Protein AF-A0A224XZG7-F1 (afdb_monomer)

pLDDT: mean 89.13, std 11.65, range [52.69, 98.25]

Structure (mmCIF, N/CA/C/O backbone):
data_AF-A0A224XZG7-F1
#
_entry.id   AF-A0A224XZG7-F1
#
loop_
_atom_site.group_PDB
_atom_site.id
_atom_site.type_symbol
_atom_site.label_atom_id
_atom_site.label_alt_id
_atom_site.label_comp_id
_atom_site.label_asym_id
_atom_site.label_entity_id
_atom_site.label_seq_id
_atom_site.pdbx_PDB_ins_code
_atom_site.Cartn_x
_atom_site.Cartn_y
_atom_site.Cartn_z
_atom_site.occupancy
_atom_site.B_iso_or_equiv
_atom_site.auth_seq_id
_a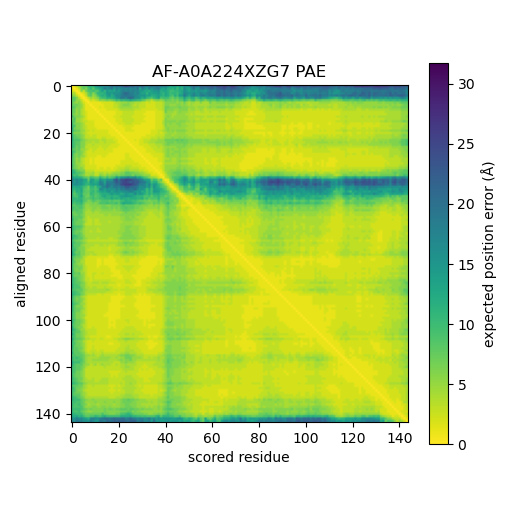tom_site.auth_comp_id
_atom_site.auth_asym_id
_atom_site.auth_atom_id
_atom_site.pdbx_PDB_model_num
ATOM 1 N N . ILE A 1 1 ? -0.631 21.792 -6.567 1.00 53.12 1 ILE A N 1
ATOM 2 C CA . ILE A 1 1 ? -1.617 20.880 -5.941 1.00 53.12 1 ILE A CA 1
ATOM 3 C C . ILE A 1 1 ? -2.667 20.613 -7.007 1.00 53.12 1 ILE A C 1
ATOM 5 O O . ILE A 1 1 ? -3.153 21.605 -7.547 1.00 53.12 1 ILE A O 1
ATOM 9 N N . PRO A 1 2 ? -2.932 19.350 -7.381 1.00 53.41 2 PRO A N 1
ATOM 10 C CA . PRO A 1 2 ? -3.980 19.041 -8.346 1.00 53.41 2 PRO A CA 1
ATOM 11 C C . PRO A 1 2 ? -5.336 19.560 -7.842 1.00 53.41 2 PRO A C 1
ATOM 13 O O . PRO A 1 2 ? -5.528 19.659 -6.623 1.00 53.41 2 PRO A O 1
ATOM 16 N N . PRO A 1 3 ? -6.276 19.884 -8.740 1.00 57.03 3 PRO A N 1
ATOM 17 C CA . PRO A 1 3 ? -7.681 20.038 -8.382 1.00 57.03 3 PRO A CA 1
ATOM 18 C C . PRO A 1 3 ? -8.168 18.843 -7.542 1.00 57.03 3 PRO A C 1
ATOM 20 O O . PRO A 1 3 ? -7.725 17.711 -7.736 1.00 57.03 3 PRO A O 1
ATOM 23 N N . ALA A 1 4 ? -9.031 19.085 -6.550 1.00 56.12 4 ALA A N 1
ATOM 24 C CA . ALA A 1 4 ? -9.437 18.050 -5.592 1.00 56.12 4 ALA A CA 1
ATOM 25 C C . ALA A 1 4 ? -10.127 16.846 -6.265 1.00 56.12 4 ALA A C 1
ATOM 27 O O . ALA A 1 4 ? -9.970 15.717 -5.803 1.00 56.12 4 ALA A O 1
ATOM 28 N N . ASP A 1 5 ? -10.834 17.092 -7.364 1.00 58.09 5 ASP A N 1
ATOM 29 C CA . ASP A 1 5 ? -11.492 16.128 -8.250 1.00 58.09 5 ASP A CA 1
ATOM 30 C C . ASP A 1 5 ? -10.523 15.285 -9.097 1.00 58.09 5 ASP A C 1
ATOM 32 O O . ASP A 1 5 ? -10.899 14.205 -9.544 1.00 58.09 5 ASP A O 1
ATOM 36 N N . GLU A 1 6 ? -9.268 15.712 -9.241 1.00 64.38 6 GLU A N 1
ATOM 37 C CA . GLU A 1 6 ? -8.201 14.975 -9.938 1.00 64.38 6 GLU A CA 1
ATOM 38 C C . GLU A 1 6 ? -7.223 14.279 -8.969 1.00 64.38 6 GLU A C 1
ATOM 40 O O . GLU A 1 6 ? -6.234 13.672 -9.382 1.00 64.38 6 GLU A O 1
ATOM 45 N N . SER A 1 7 ? -7.475 14.359 -7.658 1.00 74.75 7 SER A N 1
ATOM 46 C CA . SER A 1 7 ? -6.623 13.731 -6.642 1.00 74.75 7 SER A CA 1
ATOM 47 C C . SER A 1 7 ? -6.775 12.207 -6.607 1.00 74.75 7 SER A C 1
ATOM 49 O O . SER A 1 7 ? -7.868 11.685 -6.837 1.00 74.75 7 SER A O 1
ATOM 51 N N . LEU A 1 8 ? -5.722 11.483 -6.191 1.00 81.12 8 LEU A N 1
ATOM 52 C CA . LEU A 1 8 ? -5.827 10.044 -5.890 1.00 81.12 8 LEU A CA 1
ATOM 53 C C . LEU A 1 8 ? -7.038 9.745 -4.999 1.00 81.12 8 LEU A C 1
ATOM 55 O O . LEU A 1 8 ? -7.802 8.828 -5.272 1.00 81.12 8 LEU A O 1
ATOM 59 N N . SER A 1 9 ? -7.224 10.506 -3.919 1.00 85.06 9 SER A N 1
ATOM 60 C CA . SER A 1 9 ? -8.341 10.278 -3.000 1.00 85.06 9 SER A CA 1
ATOM 61 C C . SER A 1 9 ? -9.697 10.356 -3.702 1.00 85.06 9 SER A C 1
ATOM 63 O O . SER A 1 9 ? -10.551 9.510 -3.445 1.00 85.06 9 SER A O 1
ATOM 65 N N . ALA A 1 10 ? -9.887 11.315 -4.612 1.00 84.62 10 ALA A N 1
ATOM 66 C CA . ALA A 1 10 ? -11.129 11.441 -5.367 1.00 84.62 10 ALA A CA 1
ATOM 67 C C . ALA A 1 10 ? -11.336 10.288 -6.358 1.00 84.62 10 ALA A C 1
ATOM 69 O O . ALA A 1 10 ? -12.483 9.924 -6.609 1.00 84.62 10 ALA A O 1
ATOM 70 N N . SER A 1 11 ? -10.265 9.670 -6.870 1.00 86.00 11 SER A N 1
ATOM 71 C CA . SER A 1 11 ? -10.377 8.530 -7.785 1.00 86.00 11 SER A CA 1
ATOM 72 C C . SER A 1 11 ? -10.587 7.191 -7.073 1.00 86.00 11 SER A C 1
ATOM 74 O O . SER A 1 11 ? -11.307 6.339 -7.591 1.00 86.00 11 SER A O 1
ATOM 76 N N . VAL A 1 12 ? -9.981 6.982 -5.898 1.00 91.44 12 VAL A N 1
ATOM 77 C CA . VAL A 1 12 ? -9.966 5.665 -5.225 1.00 91.44 12 VAL A CA 1
ATOM 78 C C . VAL A 1 12 ? -11.029 5.497 -4.143 1.00 91.44 12 VAL A C 1
ATOM 80 O O . VAL A 1 12 ? -11.499 4.384 -3.913 1.00 91.44 12 VAL A O 1
ATOM 83 N N . ILE A 1 13 ? -11.460 6.578 -3.483 1.00 92.56 13 ILE A N 1
ATOM 84 C CA . ILE A 1 13 ? -12.508 6.487 -2.453 1.00 92.56 13 ILE A CA 1
ATOM 85 C C . ILE A 1 13 ? -13.842 6.001 -3.054 1.00 92.56 13 ILE A C 1
ATOM 87 O O . ILE A 1 13 ? -14.419 5.068 -2.489 1.00 92.56 13 ILE A O 1
ATOM 91 N N . PRO A 1 14 ? -14.323 6.519 -4.207 1.00 93.19 14 PRO A N 1
ATOM 92 C CA . PRO A 1 14 ? -15.577 6.056 -4.810 1.00 93.19 14 PRO A CA 1
ATOM 93 C C . PRO A 1 14 ? -15.567 4.592 -5.267 1.00 93.19 14 PRO A C 1
ATOM 95 O O . PRO A 1 14 ? -16.634 4.026 -5.486 1.00 93.19 14 PRO A O 1
ATOM 98 N N . GLN A 1 15 ? -14.390 3.966 -5.397 1.00 94.19 15 GLN A N 1
ATOM 99 C CA . GLN A 1 15 ? -14.276 2.544 -5.744 1.00 94.19 15 GLN A CA 1
ATOM 100 C C . GLN A 1 15 ? -14.760 1.626 -4.609 1.00 94.19 15 GLN A C 1
ATOM 102 O O . GLN A 1 15 ? -15.046 0.458 -4.849 1.00 94.19 15 GLN A O 1
ATOM 107 N N . GLY A 1 16 ? -14.864 2.142 -3.377 1.00 95.56 16 GLY A N 1
ATOM 108 C CA . GLY A 1 16 ? -15.452 1.421 -2.245 1.00 95.56 16 GLY A CA 1
ATOM 109 C C . GLY A 1 16 ? -14.511 0.457 -1.520 1.00 95.56 16 GLY A C 1
ATOM 110 O O . GLY A 1 16 ? -14.956 -0.242 -0.615 1.00 95.56 16 GLY A O 1
ATOM 111 N N . HIS A 1 17 ? -13.219 0.436 -1.866 1.00 96.62 17 HIS A N 1
ATOM 112 C CA . HIS A 1 17 ? -12.238 -0.480 -1.255 1.00 96.62 17 HIS A CA 1
ATOM 113 C C . HIS A 1 17 ? -11.312 0.190 -0.235 1.00 96.62 17 HIS A C 1
ATOM 115 O O . HIS A 1 17 ? -10.517 -0.492 0.409 1.00 96.62 17 HIS A O 1
ATOM 121 N N . SER A 1 18 ? -11.369 1.516 -0.096 1.00 97.19 18 SER A N 1
ATOM 122 C CA . SER A 1 18 ? -10.525 2.268 0.841 1.00 97.19 18 SER A CA 1
ATOM 123 C C . SER A 1 18 ? -11.052 2.166 2.275 1.00 97.19 18 SER A C 1
ATOM 125 O O . SER A 1 18 ? -12.256 2.239 2.5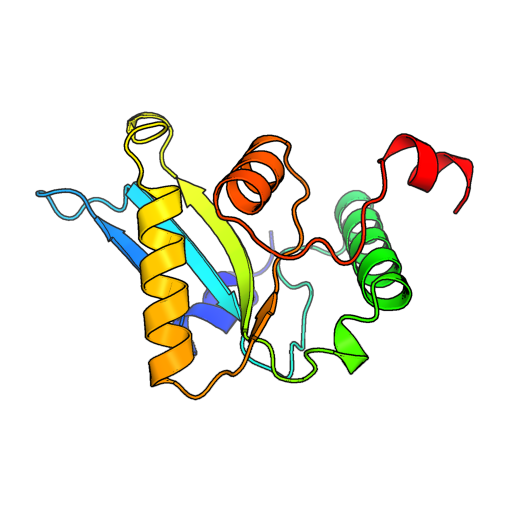08 1.00 97.19 18 SER A O 1
ATOM 127 N N . ILE A 1 19 ? -10.146 2.019 3.243 1.00 98.25 19 ILE A N 1
ATOM 128 C CA . ILE A 1 19 ? -10.475 1.806 4.659 1.00 98.25 19 ILE A CA 1
ATOM 129 C C . ILE A 1 19 ? -10.068 3.028 5.478 1.00 98.25 19 ILE A C 1
ATOM 131 O O . ILE A 1 19 ? -8.957 3.538 5.336 1.00 98.25 19 ILE A O 1
AT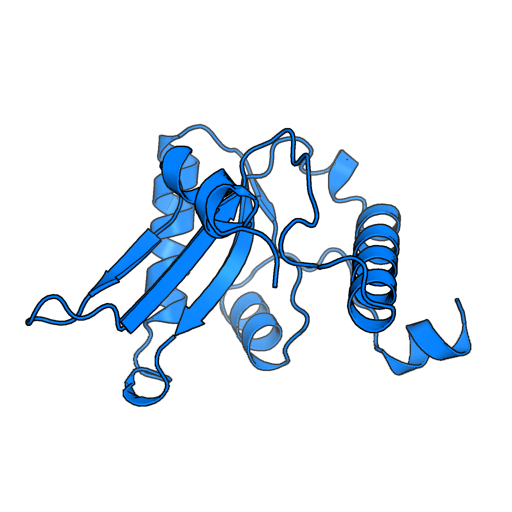OM 135 N N . LEU A 1 20 ? -10.942 3.455 6.384 1.00 97.56 20 LEU A N 1
ATOM 136 C CA . LEU A 1 20 ? -10.645 4.456 7.403 1.00 97.56 20 LEU A CA 1
ATOM 137 C C . LEU A 1 20 ? -10.696 3.820 8.795 1.00 97.56 20 LEU A C 1
ATOM 139 O O . LEU A 1 20 ? -11.425 2.856 9.028 1.00 97.56 20 LEU A O 1
ATOM 143 N N . ALA A 1 21 ? -9.902 4.356 9.713 1.00 98.19 21 ALA A N 1
ATOM 144 C CA . ALA A 1 21 ? -9.969 4.053 11.133 1.00 98.19 21 ALA A CA 1
ATOM 145 C C . ALA A 1 21 ? -10.402 5.315 11.878 1.00 98.19 21 ALA A C 1
ATOM 147 O O . ALA A 1 21 ? -9.821 6.382 11.663 1.00 98.19 21 ALA A O 1
ATOM 148 N N . GLU A 1 22 ? -11.377 5.169 12.768 1.00 98.12 22 GLU A N 1
ATOM 149 C CA . GLU A 1 22 ? -11.893 6.235 13.625 1.00 98.12 22 GLU A CA 1
ATOM 150 C C . GLU A 1 22 ? -11.621 5.930 15.100 1.00 98.12 22 GLU A C 1
ATOM 152 O O . GLU A 1 22 ? -11.521 4.765 15.499 1.00 98.12 22 GLU A O 1
ATOM 157 N N . ASP A 1 23 ? -11.475 6.982 15.904 1.00 96.44 23 ASP A N 1
ATOM 158 C CA . ASP A 1 23 ? -11.552 6.864 17.358 1.00 96.44 23 ASP A CA 1
ATOM 159 C C . ASP A 1 23 ? -13.011 6.797 17.846 1.00 96.44 23 ASP A C 1
ATOM 161 O O . ASP A 1 23 ? -13.965 6.841 17.072 1.00 96.44 23 ASP A O 1
ATOM 165 N N . GLU A 1 24 ? -13.199 6.687 19.161 1.00 96.25 24 GLU A N 1
ATOM 166 C CA . GLU A 1 24 ? -14.527 6.617 19.786 1.00 96.25 24 GLU A CA 1
ATOM 167 C C . GLU A 1 24 ? -15.384 7.884 19.602 1.00 96.25 24 GLU A C 1
ATOM 169 O O . GLU A 1 24 ? -16.591 7.849 19.840 1.00 96.25 24 GLU A O 1
ATOM 174 N N . PHE A 1 25 ? -14.777 8.989 19.166 1.00 96.88 25 PHE A N 1
ATOM 175 C CA . PHE A 1 25 ? -15.434 10.268 18.909 1.00 96.88 25 PHE A CA 1
ATOM 176 C C . PHE A 1 25 ? -15.674 10.515 17.411 1.00 96.88 25 PHE A C 1
ATOM 178 O O . PHE A 1 25 ? -16.203 11.566 17.047 1.00 96.88 25 PHE A O 1
ATOM 185 N N . GLY A 1 26 ? -15.310 9.562 16.546 1.00 96.31 26 GLY A N 1
ATOM 186 C CA . GLY A 1 26 ? -15.450 9.675 15.094 1.00 96.31 26 GLY A CA 1
ATOM 187 C C . GLY A 1 26 ? -14.342 10.488 14.420 1.00 96.31 26 GLY A C 1
ATOM 188 O O . GLY A 1 26 ? -14.497 10.899 13.271 1.00 96.31 26 GLY A O 1
ATOM 189 N N . HIS A 1 27 ? -13.219 10.757 15.095 1.00 96.88 27 HIS A N 1
ATOM 190 C CA . HIS A 1 27 ? -12.073 11.382 14.436 1.00 96.88 27 HIS A CA 1
ATOM 191 C C . HIS A 1 27 ? -11.318 10.351 13.604 1.00 96.88 27 HIS A C 1
ATOM 193 O O . HIS A 1 27 ? -10.985 9.275 14.097 1.00 96.88 27 HIS A O 1
ATOM 199 N N . VAL A 1 28 ? -10.963 10.702 12.367 1.00 97.44 28 VAL A N 1
ATOM 200 C CA . VAL A 1 28 ? -10.130 9.849 11.512 1.00 97.44 28 VAL A CA 1
ATOM 201 C C . VAL A 1 28 ? -8.702 9.801 12.059 1.00 97.44 28 VAL A C 1
ATOM 203 O O . VAL A 1 28 ? -7.994 10.806 12.081 1.00 97.44 28 VAL A O 1
ATOM 206 N N . ILE A 1 29 ? -8.260 8.609 12.458 1.00 98.19 29 ILE A N 1
ATOM 207 C CA . ILE A 1 29 ? -6.935 8.345 13.048 1.00 98.19 29 ILE A CA 1
ATOM 208 C C . ILE A 1 29 ? -6.012 7.556 12.114 1.00 98.19 29 ILE A C 1
ATOM 210 O O . ILE A 1 29 ? -4.823 7.373 12.392 1.00 98.19 29 ILE A O 1
ATOM 214 N N . GLY A 1 30 ? -6.540 7.073 10.992 1.00 97.69 30 GLY A N 1
ATOM 215 C CA . GLY A 1 30 ? -5.756 6.421 9.958 1.00 97.69 30 GLY A CA 1
ATOM 216 C C . GLY A 1 30 ? -6.572 6.114 8.712 1.00 97.69 30 GLY A C 1
ATOM 217 O O . GLY A 1 30 ? -7.792 5.995 8.768 1.00 97.69 30 GLY A O 1
ATOM 218 N N . VAL A 1 31 ? -5.877 5.980 7.588 1.00 97.56 31 VAL A N 1
ATOM 219 C CA . VAL A 1 31 ? -6.468 5.671 6.283 1.00 97.56 31 VAL A CA 1
ATOM 220 C C . VAL A 1 31 ? -5.601 4.669 5.526 1.00 97.56 31 VAL A C 1
ATOM 222 O O . VAL A 1 31 ? -4.372 4.674 5.644 1.00 97.56 31 VAL A O 1
ATOM 225 N N . CYS A 1 32 ? -6.253 3.824 4.735 1.00 97.38 32 CYS A N 1
ATOM 226 C CA . CYS A 1 32 ? -5.655 2.925 3.759 1.00 97.38 32 CYS A CA 1
ATOM 227 C C . CYS A 1 32 ? -6.393 3.120 2.433 1.00 97.38 32 CYS A C 1
ATOM 229 O O . CYS A 1 32 ? -7.530 2.673 2.287 1.00 97.38 32 CYS A O 1
ATOM 231 N N . LEU A 1 33 ? -5.778 3.851 1.506 1.00 95.38 33 LEU A N 1
ATOM 232 C CA . LEU A 1 33 ? -6.348 4.125 0.191 1.00 95.38 33 LEU A CA 1
ATOM 233 C C . LEU A 1 33 ? -5.929 3.029 -0.781 1.00 95.38 33 LEU A C 1
ATOM 235 O O . LEU A 1 33 ? -4.731 2.789 -0.961 1.00 95.38 33 LEU A O 1
ATOM 239 N N . ASN A 1 34 ? -6.924 2.392 -1.391 1.00 95.75 34 ASN A N 1
ATOM 240 C CA . ASN A 1 34 ? -6.748 1.186 -2.189 1.00 95.75 34 ASN A CA 1
ATOM 241 C C . ASN A 1 34 ? -7.287 1.399 -3.607 1.00 95.75 34 ASN A C 1
ATOM 243 O O . ASN A 1 34 ? -8.396 1.904 -3.757 1.00 95.75 34 ASN A O 1
ATOM 247 N N . ASP A 1 35 ? -6.512 1.007 -4.618 1.00 93.81 35 ASP A N 1
ATOM 248 C CA . ASP A 1 35 ? -6.788 1.264 -6.035 1.00 93.81 35 ASP A CA 1
ATOM 249 C C . ASP A 1 35 ? -6.983 -0.042 -6.813 1.00 93.81 35 ASP A C 1
ATOM 251 O O . ASP A 1 35 ? -6.101 -0.913 -6.855 1.00 93.81 35 ASP A O 1
ATOM 255 N N . GLN A 1 36 ? -8.166 -0.194 -7.401 1.00 94.31 36 GLN A N 1
ATOM 256 C CA . GLN A 1 36 ? -8.558 -1.385 -8.143 1.00 94.31 36 GLN A CA 1
ATOM 257 C C . GLN A 1 36 ? -8.000 -1.373 -9.578 1.00 94.31 36 GLN A C 1
ATOM 259 O O . GLN A 1 36 ? -7.857 -0.310 -10.182 1.00 94.31 36 GLN A O 1
ATOM 264 N N . PRO A 1 37 ? -7.715 -2.545 -10.167 1.00 91.69 37 PRO A N 1
ATOM 265 C CA . PRO A 1 37 ? -7.355 -2.649 -11.574 1.00 91.69 37 PRO A CA 1
ATOM 266 C C . PRO A 1 37 ? -8.528 -2.252 -12.506 1.00 91.69 37 PRO A C 1
ATOM 268 O O . PRO A 1 37 ? -9.688 -2.511 -12.177 1.00 91.69 37 PRO A O 1
ATOM 271 N N . PRO A 1 38 ? -8.256 -1.691 -13.702 1.00 88.69 38 PRO A N 1
ATOM 272 C CA . PRO A 1 38 ? -6.938 -1.279 -14.172 1.00 88.69 38 PRO A CA 1
ATOM 273 C C . PRO A 1 38 ? -6.458 -0.034 -13.416 1.00 88.69 38 PRO A C 1
ATOM 275 O O . PRO A 1 38 ? -7.155 0.976 -13.363 1.00 88.69 38 PRO A O 1
ATOM 278 N N . GLN A 1 39 ? -5.246 -0.098 -12.869 1.00 84.88 39 GLN A N 1
ATOM 279 C CA . GLN A 1 39 ? -4.617 1.039 -12.208 1.00 84.88 39 GLN A CA 1
ATOM 280 C C . GLN A 1 39 ? -4.195 2.047 -13.277 1.00 84.88 39 GLN A C 1
ATOM 282 O O . GLN A 1 39 ? -3.202 1.848 -13.970 1.00 84.88 39 GLN A O 1
ATOM 287 N N . GLN A 1 40 ? -4.984 3.106 -13.455 1.00 65.00 40 GLN A N 1
ATOM 288 C CA . GLN A 1 40 ? -4.765 4.050 -14.555 1.00 65.00 40 GLN A CA 1
ATOM 289 C C . GLN A 1 40 ? -3.777 5.165 -14.221 1.00 65.00 40 GLN A C 1
ATOM 291 O O . GLN A 1 40 ? -3.297 5.820 -15.143 1.00 65.00 40 GLN A O 1
ATOM 296 N N . HIS A 1 41 ? -3.441 5.391 -12.945 1.00 60.88 41 HIS A N 1
ATOM 297 C CA . HIS A 1 41 ? -2.679 6.581 -12.590 1.00 60.88 41 HIS A CA 1
ATOM 298 C C . HIS A 1 41 ? -1.705 6.422 -11.420 1.00 60.88 41 HIS A C 1
ATOM 300 O O . HIS A 1 41 ? -2.074 5.898 -10.370 1.00 60.88 41 HIS A O 1
ATOM 306 N N . PRO A 1 42 ? -0.515 7.036 -11.530 1.00 53.00 42 PRO A N 1
ATOM 307 C CA . PRO A 1 42 ? 0.279 7.468 -10.392 1.00 53.00 42 PRO A CA 1
ATOM 308 C C . PRO A 1 42 ? -0.268 8.771 -9.760 1.00 53.00 42 PRO A C 1
ATOM 310 O O . PRO A 1 42 ? 0.517 9.563 -9.258 1.00 53.00 42 PRO A O 1
ATOM 313 N N . SER A 1 43 ? -1.589 9.030 -9.766 1.00 52.69 43 SER A N 1
ATOM 314 C CA . SER A 1 43 ? -2.243 10.335 -9.465 1.00 52.69 43 SER A CA 1
ATOM 315 C C . SER A 1 43 ? -2.008 10.918 -8.060 1.00 52.69 43 SER A C 1
ATOM 317 O O . SER A 1 43 ? -2.568 11.955 -7.704 1.00 52.69 43 SER A O 1
ATOM 319 N N . ILE A 1 44 ? -1.167 10.284 -7.245 1.00 55.03 44 ILE A N 1
ATOM 320 C CA . ILE A 1 44 ? -0.566 10.912 -6.062 1.00 55.03 44 ILE A CA 1
ATOM 321 C C . ILE A 1 44 ? 0.556 11.896 -6.411 1.00 55.03 44 ILE A C 1
ATOM 323 O O . ILE A 1 44 ? 0.886 12.738 -5.580 1.00 55.03 44 ILE A O 1
ATOM 327 N N . TYR A 1 45 ? 1.122 11.797 -7.613 1.00 60.88 45 TYR A N 1
ATOM 328 C CA . TYR A 1 45 ? 2.274 12.554 -8.084 1.00 60.88 45 TYR A CA 1
ATOM 329 C C . TYR A 1 45 ? 1.811 13.649 -9.051 1.00 60.88 45 TYR A C 1
ATOM 331 O O . TYR A 1 45 ? 1.096 13.388 -10.017 1.00 60.88 45 TYR A O 1
ATOM 339 N N . THR A 1 46 ? 2.191 14.896 -8.777 1.00 62.81 46 THR A N 1
ATOM 340 C CA . THR A 1 46 ? 2.006 16.010 -9.714 1.00 62.81 46 THR A CA 1
ATOM 341 C C . THR A 1 46 ? 3.025 15.922 -10.857 1.00 62.81 46 THR A C 1
ATOM 343 O O . THR A 1 46 ? 3.868 15.036 -10.884 1.00 62.81 46 THR A O 1
ATOM 346 N N . ASN A 1 47 ? 2.995 16.857 -11.807 1.00 68.25 47 ASN A N 1
ATOM 347 C CA . ASN A 1 47 ? 4.021 16.949 -12.856 1.00 68.25 47 ASN A CA 1
ATOM 348 C C . ASN A 1 47 ? 5.218 17.812 -12.416 1.00 68.25 47 ASN A C 1
ATOM 350 O O . ASN A 1 47 ? 5.797 18.530 -13.228 1.00 68.25 47 ASN A O 1
ATOM 354 N N . THR A 1 48 ? 5.541 17.825 -11.119 1.00 76.38 48 THR A N 1
ATOM 355 C CA . THR A 1 48 ? 6.798 18.425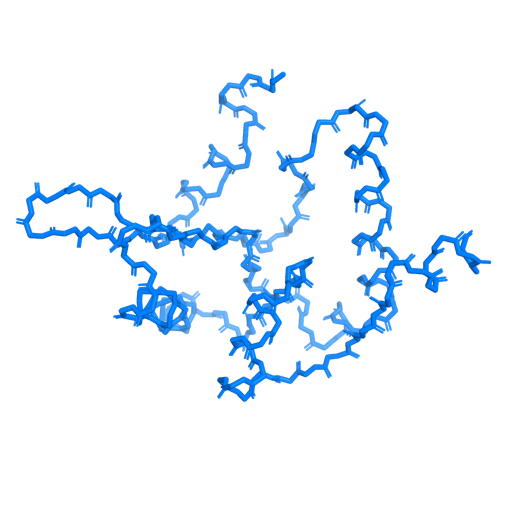 -10.656 1.00 76.38 48 THR A CA 1
ATOM 356 C C . THR A 1 48 ? 7.961 17.480 -10.945 1.00 76.38 48 THR A C 1
ATOM 358 O O . THR A 1 48 ? 7.775 16.268 -11.076 1.00 76.38 48 THR A O 1
ATOM 361 N N . ASP A 1 49 ? 9.174 18.024 -11.024 1.00 75.19 49 ASP A N 1
ATOM 362 C CA . ASP A 1 49 ? 10.373 17.223 -11.294 1.00 75.19 49 ASP A CA 1
ATOM 363 C C . ASP A 1 49 ? 10.570 16.113 -10.251 1.00 75.19 49 ASP A C 1
ATOM 365 O O . ASP A 1 49 ? 10.951 14.996 -10.593 1.00 75.19 49 ASP A O 1
ATOM 369 N N . ASP A 1 50 ? 10.291 16.392 -8.975 1.00 74.31 50 ASP A N 1
ATOM 370 C CA . ASP A 1 50 ? 10.439 15.399 -7.907 1.00 74.31 50 ASP A CA 1
ATOM 371 C C . ASP A 1 50 ? 9.396 14.286 -8.011 1.00 74.31 50 ASP A C 1
ATOM 373 O O . ASP A 1 50 ? 9.725 13.110 -7.862 1.00 74.31 50 ASP A O 1
ATOM 377 N N . ASP A 1 51 ? 8.161 14.640 -8.344 1.00 76.88 51 ASP A N 1
ATOM 378 C CA . ASP A 1 51 ? 7.092 13.674 -8.552 1.00 76.88 51 ASP A CA 1
ATOM 379 C C . ASP A 1 51 ? 7.335 12.803 -9.794 1.00 76.88 51 ASP A C 1
ATOM 381 O O . ASP A 1 51 ? 7.074 11.601 -9.759 1.00 76.88 51 ASP A O 1
ATOM 385 N N . THR A 1 52 ? 7.926 13.367 -10.851 1.00 81.12 52 THR A N 1
ATOM 386 C CA . THR A 1 52 ? 8.327 12.614 -12.053 1.00 81.12 52 THR A CA 1
ATOM 387 C C . THR A 1 52 ? 9.374 11.551 -11.713 1.00 81.12 52 THR A C 1
ATOM 389 O O . THR A 1 52 ? 9.217 10.393 -12.096 1.00 81.12 52 THR A O 1
ATOM 392 N N . LYS A 1 53 ? 10.384 11.887 -10.897 1.00 82.00 53 LYS A N 1
ATOM 393 C CA . LYS A 1 53 ? 11.386 10.906 -10.430 1.00 82.00 53 LYS A CA 1
ATOM 394 C C . LYS A 1 53 ? 10.751 9.763 -9.639 1.00 82.00 53 LYS A C 1
ATOM 396 O O . LYS A 1 53 ? 11.178 8.616 -9.761 1.00 82.00 53 LYS A O 1
ATOM 401 N N . PHE A 1 54 ? 9.749 10.060 -8.806 1.00 80.88 54 PHE A N 1
ATOM 402 C CA . PHE A 1 54 ? 9.026 9.018 -8.078 1.00 80.88 54 PHE A CA 1
ATOM 403 C C . PHE A 1 54 ? 8.235 8.122 -9.028 1.00 80.88 54 PHE A C 1
ATOM 405 O O . PHE A 1 54 ? 8.307 6.904 -8.884 1.00 80.88 54 PHE A O 1
ATOM 412 N N . GLN A 1 55 ? 7.537 8.691 -10.015 1.00 82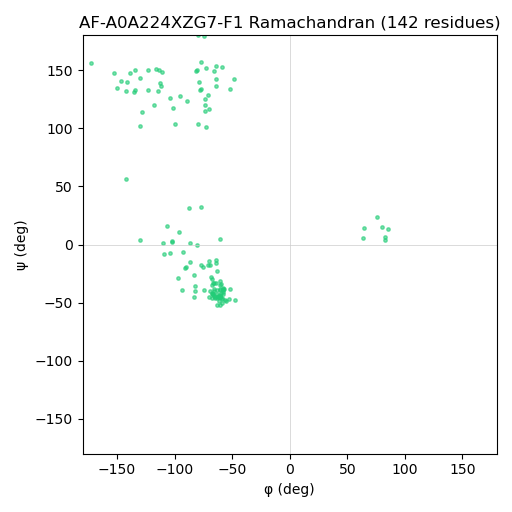.50 55 GLN A N 1
ATOM 413 C CA . GLN A 1 55 ? 6.830 7.912 -11.037 1.00 82.50 55 GLN A CA 1
ATOM 414 C C . GLN A 1 55 ? 7.774 6.944 -11.763 1.00 82.50 55 GLN A C 1
ATOM 416 O O . GLN A 1 55 ? 7.474 5.754 -11.849 1.00 82.50 55 GLN A O 1
ATOM 421 N N . GLU A 1 56 ? 8.936 7.428 -12.207 1.00 85.75 56 GLU A N 1
ATOM 422 C CA . GLU A 1 56 ? 9.963 6.605 -12.856 1.00 85.75 56 GLU A CA 1
ATOM 423 C C . GLU A 1 56 ? 10.467 5.484 -11.939 1.00 85.75 56 GLU A C 1
ATOM 425 O O . GLU A 1 56 ? 10.575 4.337 -12.374 1.00 85.75 56 GLU A O 1
ATOM 430 N N . LEU A 1 57 ? 10.685 5.771 -10.650 1.00 87.25 57 LEU A N 1
ATOM 431 C CA . LEU A 1 57 ? 11.085 4.761 -9.669 1.00 87.25 57 LEU A CA 1
ATOM 432 C C . LEU A 1 57 ? 10.032 3.650 -9.521 1.00 87.25 57 LEU A C 1
ATOM 434 O O . LEU A 1 57 ? 10.394 2.472 -9.489 1.00 87.25 57 LEU A O 1
ATOM 438 N N . PHE A 1 58 ? 8.739 3.984 -9.428 1.00 86.50 58 PHE A N 1
ATOM 439 C CA . PHE A 1 58 ? 7.691 2.959 -9.320 1.00 86.50 58 PHE A CA 1
ATOM 440 C C . PHE A 1 58 ? 7.576 2.125 -10.589 1.00 86.50 58 PHE A C 1
ATOM 442 O O . PHE A 1 58 ? 7.481 0.904 -10.481 1.00 86.50 58 PHE A O 1
ATOM 449 N N . LEU A 1 59 ? 7.640 2.755 -11.765 1.00 86.81 59 LEU A N 1
ATOM 450 C CA . LEU A 1 59 ? 7.650 2.040 -13.043 1.00 86.81 59 LEU A CA 1
ATOM 451 C C . LEU A 1 59 ? 8.838 1.074 -13.110 1.00 86.81 59 LEU A C 1
ATOM 453 O O . LEU A 1 59 ? 8.662 -0.112 -13.384 1.00 86.81 59 LEU A O 1
ATOM 457 N N . TYR A 1 60 ? 10.031 1.544 -12.738 1.00 89.38 60 TYR A N 1
ATOM 458 C CA . TYR A 1 60 ? 11.240 0.728 -12.680 1.00 89.38 60 TYR A CA 1
ATOM 459 C C . TYR A 1 60 ? 11.088 -0.488 -11.748 1.00 89.38 60 TYR A C 1
ATOM 461 O O . TYR A 1 60 ? 11.521 -1.596 -12.087 1.00 89.38 60 TYR A O 1
ATOM 469 N N . MET A 1 61 ? 10.475 -0.296 -10.574 1.00 89.81 61 MET A N 1
ATOM 470 C CA . MET A 1 61 ? 10.186 -1.376 -9.626 1.00 89.81 61 MET A CA 1
ATOM 471 C C . MET A 1 61 ? 9.129 -2.353 -10.157 1.00 89.81 61 MET A C 1
ATOM 473 O O . MET A 1 61 ? 9.294 -3.564 -10.001 1.00 89.81 61 MET A O 1
ATOM 477 N N . GLU A 1 62 ? 8.054 -1.854 -10.770 1.00 89.25 62 GLU A N 1
ATOM 478 C CA . GLU A 1 62 ? 6.964 -2.671 -11.310 1.00 89.25 62 GLU A CA 1
ATOM 479 C C . GLU A 1 62 ? 7.482 -3.605 -12.409 1.00 89.25 62 GLU A C 1
ATOM 481 O O . GLU A 1 62 ? 7.302 -4.822 -12.303 1.00 89.25 62 GLU A O 1
ATOM 486 N N . GLU A 1 63 ? 8.245 -3.065 -13.366 1.00 89.69 63 GLU A N 1
ATOM 487 C CA . GLU A 1 63 ? 8.870 -3.819 -14.461 1.00 89.69 63 GLU A CA 1
ATOM 488 C C . GLU A 1 63 ? 9.793 -4.944 -13.971 1.00 89.69 63 GLU A C 1
ATOM 490 O O . GLU A 1 63 ? 9.837 -6.023 -14.560 1.00 89.69 63 GLU A O 1
ATOM 495 N N . ARG A 1 64 ? 10.544 -4.717 -12.887 1.00 93.12 64 ARG A N 1
ATOM 496 C CA . ARG A 1 64 ? 11.554 -5.673 -12.389 1.00 93.12 64 ARG A CA 1
ATOM 497 C C . ARG A 1 64 ? 11.028 -6.667 -11.372 1.00 93.12 64 ARG A C 1
ATOM 499 O O . ARG A 1 64 ? 11.644 -7.709 -11.159 1.00 93.12 64 ARG A O 1
ATOM 506 N N . SER A 1 65 ? 9.911 -6.355 -10.730 1.00 94.44 65 SER A N 1
ATOM 507 C CA . SER A 1 65 ? 9.357 -7.197 -9.671 1.00 94.44 65 SER A CA 1
ATOM 508 C C . SER A 1 65 ? 8.641 -8.449 -10.171 1.00 94.44 65 SER A C 1
ATOM 510 O O . SER A 1 65 ? 8.398 -9.359 -9.377 1.00 94.44 65 SER A O 1
ATOM 512 N N . GLY A 1 66 ? 8.262 -8.494 -11.453 1.00 94.56 66 GLY A N 1
ATOM 513 C CA . GLY A 1 66 ? 7.393 -9.542 -11.996 1.00 94.56 66 GLY A CA 1
ATOM 514 C C . GLY A 1 66 ? 5.981 -9.532 -11.392 1.00 94.56 66 GLY A C 1
ATOM 515 O O . GLY A 1 66 ? 5.240 -10.505 -11.534 1.00 94.56 66 GLY A O 1
ATOM 516 N N . VAL A 1 67 ? 5.594 -8.456 -10.689 1.00 93.31 67 VAL A N 1
ATOM 517 C CA . VAL A 1 67 ? 4.285 -8.357 -10.026 1.00 93.31 67 VAL A CA 1
ATOM 518 C C . VAL A 1 67 ? 3.136 -8.372 -11.028 1.00 93.31 67 VAL A C 1
ATOM 520 O O . VAL A 1 67 ? 2.093 -8.939 -10.727 1.00 93.31 67 VAL A O 1
ATOM 523 N N . MET A 1 68 ? 3.339 -7.818 -12.226 1.00 89.94 68 MET A N 1
ATOM 524 C CA . MET A 1 68 ? 2.317 -7.783 -13.274 1.00 89.94 68 MET A CA 1
ATOM 525 C C . MET A 1 68 ? 1.997 -9.176 -13.826 1.00 89.94 68 MET A C 1
ATOM 527 O O . MET A 1 68 ? 0.855 -9.425 -14.193 1.00 89.94 68 MET A O 1
ATOM 531 N N . ASP A 1 69 ? 2.961 -10.100 -13.816 1.00 94.00 69 ASP A N 1
ATOM 532 C CA . ASP A 1 69 ? 2.730 -11.494 -14.213 1.00 94.00 69 ASP A CA 1
ATOM 533 C C . ASP A 1 69 ? 2.128 -12.316 -13.067 1.00 94.00 69 ASP A C 1
ATOM 535 O O . ASP A 1 69 ? 1.247 -13.150 -13.275 1.00 94.00 69 ASP A O 1
ATOM 539 N N . LEU A 1 70 ? 2.608 -12.097 -11.837 1.00 95.06 70 LEU A N 1
ATOM 540 C CA . LEU A 1 70 ? 2.173 -12.855 -10.662 1.00 95.06 70 LEU A CA 1
ATOM 541 C C . LEU A 1 70 ? 0.772 -12.453 -10.180 1.00 95.06 70 LEU A C 1
ATOM 543 O O . LEU A 1 70 ? 0.012 -13.305 -9.720 1.00 95.06 70 LEU A O 1
ATOM 547 N N . ALA A 1 71 ? 0.474 -11.157 -10.220 1.00 94.81 71 ALA A N 1
ATOM 548 C CA . ALA A 1 71 ? -0.681 -10.543 -9.581 1.00 94.81 71 ALA A CA 1
ATOM 549 C C . ALA A 1 71 ? -1.295 -9.413 -10.448 1.00 94.81 71 ALA A C 1
ATOM 551 O O . ALA A 1 71 ? -1.419 -8.276 -9.978 1.00 94.81 71 ALA A O 1
ATOM 552 N N . PRO A 1 72 ? -1.691 -9.702 -11.708 1.00 91.00 72 PRO A N 1
ATOM 553 C CA . PRO A 1 72 ? -2.220 -8.707 -12.654 1.00 91.00 72 PRO A CA 1
ATOM 554 C C . PRO A 1 72 ? -3.532 -8.048 -12.199 1.00 91.00 72 PRO A C 1
ATOM 556 O O . PRO A 1 72 ? -3.873 -6.960 -12.656 1.00 91.00 72 PRO A O 1
ATOM 559 N N . ASP A 1 73 ? -4.279 -8.711 -11.317 1.00 93.56 73 ASP A N 1
ATOM 560 C CA . ASP A 1 73 ? -5.577 -8.299 -10.781 1.00 93.56 73 ASP A CA 1
ATOM 561 C C . ASP A 1 73 ? -5.496 -7.825 -9.319 1.00 93.56 73 ASP A C 1
ATOM 563 O O . ASP A 1 73 ? -6.516 -7.739 -8.635 1.00 93.56 73 ASP A O 1
ATOM 567 N N . ALA A 1 74 ? -4.294 -7.531 -8.812 1.00 95.62 74 ALA A N 1
ATOM 568 C CA . ALA A 1 74 ? -4.119 -7.115 -7.427 1.00 95.62 74 ALA A CA 1
ATOM 569 C C . ALA A 1 74 ? -4.807 -5.780 -7.126 1.00 95.62 74 ALA A C 1
ATOM 571 O O . ALA A 1 74 ? -4.628 -4.803 -7.856 1.00 95.62 74 ALA A O 1
ATOM 572 N N . LEU A 1 75 ? -5.487 -5.708 -5.980 1.00 97.00 75 LEU A N 1
ATOM 573 C CA . LEU A 1 75 ? -5.846 -4.431 -5.369 1.00 97.00 75 LEU A CA 1
ATOM 574 C C . LEU A 1 75 ? -4.573 -3.809 -4.771 1.00 97.00 75 LEU A C 1
ATOM 576 O O . LEU A 1 75 ? -3.860 -4.443 -3.985 1.00 97.00 75 LEU A O 1
ATOM 580 N N . GLU A 1 76 ? -4.261 -2.576 -5.161 1.00 95.00 76 GLU A N 1
ATOM 581 C CA . GLU A 1 76 ? -3.033 -1.903 -4.740 1.00 95.00 76 GLU A CA 1
ATOM 582 C C . GLU A 1 76 ? -3.273 -1.006 -3.527 1.00 95.00 76 GLU A C 1
ATOM 584 O O . GLU A 1 76 ? -4.129 -0.125 -3.561 1.00 95.00 76 GLU A O 1
ATOM 589 N N . VAL A 1 77 ? -2.468 -1.171 -2.476 1.00 94.94 77 VAL A N 1
ATOM 590 C CA . VAL A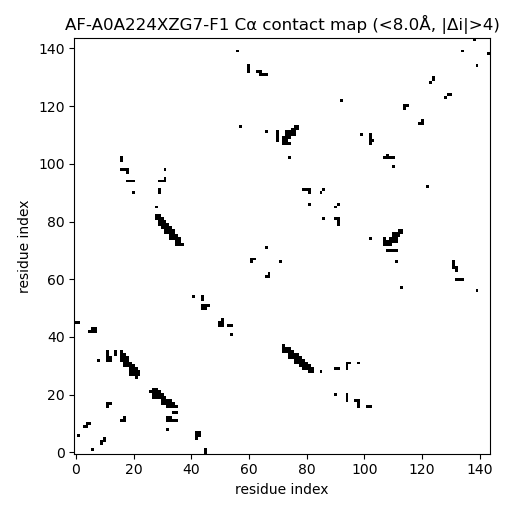 1 77 ? -2.409 -0.217 -1.362 1.00 94.94 77 VAL A CA 1
ATOM 591 C C . VAL A 1 77 ? -1.536 0.965 -1.780 1.00 94.94 77 VAL A C 1
ATOM 593 O O . VAL A 1 77 ? -0.308 0.865 -1.788 1.00 94.94 77 VAL A O 1
ATOM 596 N N . ARG A 1 78 ? -2.170 2.095 -2.109 1.00 91.38 78 ARG A N 1
ATOM 597 C CA . ARG A 1 78 ? -1.494 3.314 -2.586 1.00 91.38 78 ARG A CA 1
ATOM 598 C C . ARG A 1 78 ? -0.970 4.174 -1.446 1.00 91.38 78 ARG A C 1
ATOM 600 O O . ARG A 1 78 ? 0.155 4.661 -1.487 1.00 91.38 78 ARG A O 1
ATOM 607 N N . ILE A 1 79 ? -1.797 4.380 -0.423 1.00 91.81 79 ILE A N 1
ATOM 608 C CA . ILE A 1 79 ? -1.450 5.190 0.747 1.00 91.81 79 ILE A CA 1
ATOM 609 C C . ILE A 1 79 ? -1.882 4.449 1.998 1.00 91.81 79 ILE A C 1
ATOM 611 O O . ILE A 1 79 ? -3.031 4.044 2.121 1.00 91.81 79 ILE A O 1
ATOM 615 N N . MET A 1 80 ? -0.976 4.357 2.966 1.00 94.38 80 MET A N 1
ATOM 616 C CA . MET A 1 80 ? -1.301 3.956 4.327 1.00 94.38 80 MET A CA 1
ATOM 617 C C . MET A 1 80 ? -0.727 4.990 5.291 1.00 94.38 80 MET A C 1
ATOM 619 O O . MET A 1 80 ? 0.491 5.141 5.405 1.00 94.38 80 MET A O 1
ATOM 623 N N . ALA A 1 81 ? -1.610 5.699 5.987 1.00 94.06 81 ALA A N 1
ATOM 624 C CA . ALA A 1 81 ? -1.245 6.769 6.901 1.00 94.06 81 ALA A CA 1
ATOM 625 C C . ALA A 1 81 ? -1.933 6.580 8.254 1.00 94.06 81 ALA A C 1
ATOM 627 O O . ALA A 1 81 ? -3.074 6.133 8.334 1.00 94.06 81 ALA A O 1
ATOM 628 N N . VAL A 1 82 ? -1.215 6.915 9.324 1.00 96.31 82 VAL A N 1
ATOM 629 C CA . VAL A 1 82 ? -1.708 6.855 10.704 1.00 96.31 82 VAL A CA 1
ATOM 630 C C . VAL A 1 82 ? -1.320 8.142 11.410 1.00 96.31 82 VAL A C 1
ATOM 632 O O . VAL A 1 82 ? -0.152 8.562 11.345 1.00 96.31 82 VAL A O 1
ATOM 635 N N . ASP A 1 83 ? -2.295 8.725 12.102 1.00 96.50 83 ASP A N 1
ATOM 636 C CA . ASP A 1 83 ? -2.107 9.892 12.950 1.00 96.50 83 ASP A CA 1
ATOM 637 C C . ASP A 1 83 ? -0.948 9.658 13.944 1.00 96.50 83 ASP A C 1
ATOM 639 O O . ASP A 1 83 ? -0.865 8.585 14.557 1.00 96.50 83 ASP A O 1
ATOM 643 N N . PRO A 1 84 ? -0.017 10.617 14.116 1.00 95.19 84 PRO A N 1
ATOM 644 C CA . PRO A 1 84 ? 1.124 10.464 15.015 1.00 95.19 84 PRO A CA 1
ATOM 645 C C . PRO A 1 84 ? 0.779 10.025 16.446 1.00 95.19 84 PRO A C 1
ATOM 647 O O . PRO A 1 84 ? 1.502 9.188 16.992 1.00 95.19 84 PRO A O 1
ATOM 650 N N . GLY A 1 85 ? -0.319 10.520 17.030 1.00 96.75 85 GLY A N 1
ATOM 651 C CA . GLY A 1 85 ? -0.784 10.167 18.379 1.00 96.75 85 GLY A CA 1
ATOM 652 C C . GLY A 1 85 ? -1.319 8.734 18.502 1.00 96.75 85 GLY A C 1
ATOM 653 O O . GLY A 1 85 ? -1.435 8.191 19.606 1.00 96.75 85 GLY A O 1
ATOM 654 N N . TRP A 1 86 ? -1.579 8.089 17.363 1.00 96.25 86 TRP A N 1
ATOM 655 C CA . TRP A 1 86 ? -2.113 6.731 17.258 1.00 96.25 86 TRP A CA 1
ATOM 656 C C . TRP A 1 86 ? -1.104 5.706 16.724 1.00 96.25 86 TRP A C 1
ATOM 658 O O . TRP A 1 86 ? -1.402 4.510 16.607 1.00 96.25 86 TRP A O 1
ATOM 668 N N . ARG A 1 87 ? 0.135 6.128 16.449 1.00 94.06 87 ARG A N 1
ATOM 669 C CA . ARG A 1 87 ? 1.221 5.219 16.056 1.00 94.06 87 ARG A CA 1
ATOM 670 C C . ARG A 1 87 ? 1.562 4.242 17.180 1.00 94.06 87 ARG A C 1
ATOM 672 O O . ARG A 1 87 ? 1.365 4.511 18.357 1.00 94.06 87 ARG A O 1
ATOM 679 N N . GLN A 1 88 ? 2.097 3.081 16.797 1.00 92.38 88 GLN A N 1
ATOM 680 C CA . GLN A 1 88 ? 2.477 1.983 17.705 1.00 92.38 88 GLN A CA 1
ATOM 681 C C . GLN A 1 88 ? 1.312 1.337 18.482 1.00 92.38 88 GLN A C 1
ATOM 683 O O . GLN A 1 88 ? 1.541 0.413 19.255 1.00 92.38 88 GLN A O 1
ATOM 688 N N . LYS A 1 89 ? 0.060 1.729 18.209 1.00 95.62 89 LYS A N 1
ATOM 689 C CA . LYS A 1 89 ? -1.154 1.130 18.795 1.00 95.62 89 LYS A CA 1
ATOM 690 C C . LYS A 1 89 ? -1.811 0.066 17.909 1.00 95.62 89 LYS A C 1
ATOM 692 O O . LYS A 1 89 ? -2.935 -0.345 18.152 1.00 95.62 89 LYS A O 1
ATOM 697 N N . GLY A 1 90 ? -1.124 -0.366 16.851 1.00 95.62 90 GLY A N 1
ATOM 698 C CA . GLY A 1 90 ? -1.623 -1.391 15.930 1.00 95.62 90 GLY A CA 1
ATOM 699 C C . GLY A 1 90 ? -2.567 -0.893 14.830 1.00 95.62 90 GLY A C 1
ATOM 700 O O . GLY A 1 90 ? -3.012 -1.717 14.039 1.00 95.62 90 GLY A O 1
ATOM 701 N N . VAL A 1 91 ? -2.815 0.419 14.709 1.00 97.50 91 VAL A N 1
ATOM 702 C CA . VAL A 1 91 ? -3.742 0.991 13.705 1.00 97.50 91 VAL A CA 1
ATOM 703 C C . VAL A 1 91 ? -3.386 0.574 12.273 1.00 97.50 91 VAL A C 1
ATOM 705 O O . VAL A 1 91 ? -4.240 0.050 11.570 1.00 97.50 91 VAL A O 1
ATOM 708 N N . ALA A 1 92 ? -2.119 0.696 11.858 1.00 96.44 92 ALA A N 1
ATOM 709 C CA . ALA A 1 92 ? -1.683 0.281 10.516 1.00 96.44 92 ALA A CA 1
ATOM 710 C C . ALA A 1 92 ? -1.901 -1.223 10.254 1.00 96.44 92 ALA A C 1
ATOM 712 O O . ALA A 1 92 ? -2.308 -1.626 9.169 1.00 96.44 92 ALA A O 1
ATOM 713 N N . THR A 1 93 ? -1.666 -2.069 11.262 1.00 97.31 93 THR A N 1
ATOM 714 C CA . THR A 1 93 ? -1.956 -3.506 11.167 1.00 97.31 93 THR A CA 1
ATOM 715 C C . THR A 1 93 ? -3.456 -3.766 11.046 1.00 97.31 93 THR A C 1
ATOM 717 O O . THR A 1 93 ? -3.849 -4.640 10.280 1.00 97.31 93 THR A O 1
ATOM 720 N N . GLY A 1 94 ? -4.284 -3.026 11.789 1.00 97.75 94 GLY A N 1
ATOM 721 C CA . GLY A 1 94 ? -5.741 -3.094 11.685 1.00 97.75 94 GLY A CA 1
ATOM 722 C C . GLY A 1 94 ? -6.221 -2.724 10.284 1.00 97.75 94 GLY A C 1
ATOM 723 O O . GLY A 1 94 ? -6.889 -3.529 9.648 1.00 97.75 94 GLY A O 1
ATOM 724 N N . LEU A 1 95 ? -5.783 -1.572 9.770 1.00 98.19 95 LEU A N 1
ATOM 725 C CA . LEU A 1 95 ? -6.095 -1.099 8.417 1.00 98.19 95 LEU A CA 1
ATOM 726 C C . LEU A 1 95 ? -5.761 -2.140 7.338 1.00 98.19 95 LEU A C 1
ATOM 728 O O . LEU A 1 95 ? -6.600 -2.427 6.486 1.00 98.19 95 LEU A O 1
ATOM 732 N N . LEU A 1 96 ? -4.573 -2.754 7.395 1.00 97.12 96 LEU A N 1
ATOM 733 C CA . LEU A 1 96 ? -4.175 -3.786 6.430 1.00 97.12 96 LEU A CA 1
ATOM 734 C C . LEU A 1 96 ? -4.996 -5.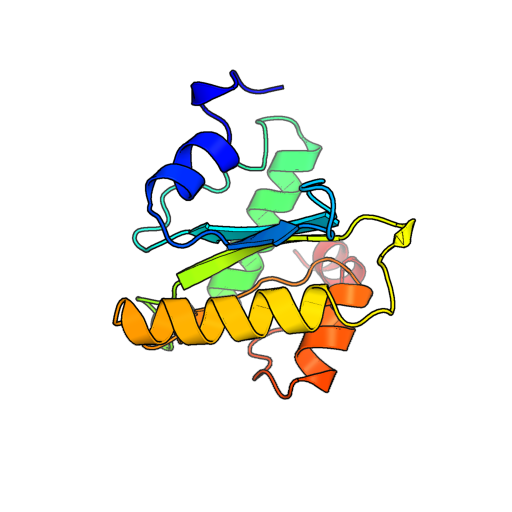067 6.548 1.00 97.12 96 LEU A C 1
ATOM 736 O O . LEU A 1 96 ? -5.390 -5.621 5.530 1.00 97.12 96 LEU A O 1
ATOM 740 N N . LYS A 1 97 ? -5.280 -5.537 7.768 1.00 97.38 97 LYS A N 1
ATOM 741 C CA . LYS A 1 97 ? -6.116 -6.731 7.965 1.00 97.38 97 LYS A CA 1
ATOM 742 C C . LYS A 1 97 ? -7.535 -6.511 7.448 1.00 97.38 97 LYS A C 1
ATOM 744 O O . LYS A 1 97 ? -8.084 -7.388 6.789 1.00 97.38 97 LYS A O 1
ATOM 749 N N . THR A 1 98 ? -8.108 -5.339 7.712 1.00 98.00 98 THR A N 1
ATOM 750 C CA . THR A 1 98 ? -9.423 -4.965 7.184 1.00 98.00 98 THR A CA 1
ATOM 751 C C . THR A 1 98 ? -9.385 -4.830 5.662 1.00 98.00 98 THR A C 1
ATOM 753 O O . THR A 1 98 ? -10.309 -5.283 4.990 1.00 98.00 98 THR A O 1
ATOM 756 N N . THR A 1 99 ? -8.299 -4.290 5.102 1.00 98.00 99 THR A N 1
ATOM 757 C CA . THR A 1 99 ? -8.088 -4.231 3.646 1.00 98.00 99 THR A CA 1
ATOM 758 C C . THR A 1 99 ? -8.021 -5.632 3.039 1.00 98.00 99 THR A C 1
ATOM 760 O O . THR A 1 99 ? -8.705 -5.895 2.060 1.00 98.00 99 THR A O 1
ATOM 763 N N . GLU A 1 100 ? -7.283 -6.567 3.643 1.00 97.19 100 GLU A N 1
ATOM 764 C CA . GLU A 1 100 ? -7.200 -7.965 3.193 1.00 97.19 100 GLU A CA 1
ATOM 765 C C . GLU A 1 100 ? -8.562 -8.666 3.215 1.00 97.19 100 GLU A C 1
ATOM 767 O O . GLU A 1 100 ? -8.921 -9.366 2.269 1.00 97.19 100 GLU A O 1
ATOM 772 N N . GLN A 1 101 ? -9.344 -8.462 4.276 1.00 97.25 101 GLN A N 1
ATOM 773 C CA . GLN A 1 101 ? -10.699 -9.006 4.372 1.00 97.25 101 GLN A CA 1
ATOM 774 C C . GLN A 1 101 ? -11.626 -8.408 3.312 1.00 97.25 101 GLN A C 1
ATOM 776 O O . GLN A 1 101 ? -12.327 -9.151 2.629 1.00 97.25 101 GLN A O 1
ATOM 781 N N . THR A 1 102 ? -11.594 -7.085 3.145 1.00 96.69 102 THR A N 1
ATOM 782 C CA . THR A 1 102 ? -12.399 -6.370 2.145 1.00 96.69 102 THR A CA 1
ATOM 783 C C . THR A 1 102 ? -12.035 -6.826 0.738 1.00 96.69 102 THR A C 1
ATOM 785 O O . THR A 1 102 ? -12.916 -7.164 -0.041 1.00 96.69 102 THR A O 1
ATOM 788 N N . ALA A 1 103 ? -10.741 -6.949 0.439 1.00 96.94 103 ALA A N 1
ATOM 789 C CA . ALA A 1 103 ? -10.259 -7.402 -0.857 1.00 96.94 103 ALA A CA 1
ATOM 790 C C . ALA A 1 103 ? -10.749 -8.820 -1.189 1.00 96.94 103 ALA A C 1
ATOM 792 O O . ALA A 1 103 ? -11.276 -9.054 -2.275 1.00 96.94 103 ALA A O 1
ATOM 793 N N . LYS A 1 104 ? -10.662 -9.745 -0.222 1.00 96.50 104 LYS A N 1
ATOM 794 C CA . LYS A 1 104 ? -11.181 -11.114 -0.364 1.00 96.50 104 LYS A CA 1
ATOM 795 C C . LYS A 1 104 ? -12.688 -11.140 -0.622 1.00 96.50 104 LYS A C 1
ATOM 797 O O . LYS A 1 104 ? -13.140 -11.883 -1.486 1.00 96.50 104 LYS A O 1
ATOM 802 N N . LEU A 1 105 ? -13.463 -10.336 0.111 1.00 97.06 105 LEU A N 1
ATOM 803 C CA . LEU A 1 105 ? -14.917 -10.240 -0.072 1.00 97.06 105 LEU A CA 1
ATOM 804 C C . LEU A 1 105 ? -15.295 -9.622 -1.425 1.00 97.06 105 LEU A C 1
ATOM 806 O O . LEU A 1 105 ? -16.288 -10.032 -2.020 1.00 97.06 105 LEU A O 1
ATOM 810 N N . SER A 1 106 ? -14.483 -8.690 -1.923 1.00 96.44 106 SER A N 1
ATOM 811 C CA . SER A 1 106 ? -14.634 -8.062 -3.241 1.00 96.44 106 SER A CA 1
ATOM 812 C C . SER A 1 106 ? -14.099 -8.918 -4.399 1.00 96.44 106 SER A C 1
ATOM 814 O O . SER A 1 106 ? -14.197 -8.504 -5.551 1.00 96.44 106 SER A O 1
ATOM 816 N N . GLY A 1 107 ? -13.558 -10.112 -4.125 1.00 96.94 107 GLY A N 1
ATOM 817 C CA . GLY A 1 107 ? -13.112 -11.062 -5.149 1.00 96.94 107 GLY A CA 1
ATOM 818 C C . GLY A 1 107 ? -11.688 -10.850 -5.672 1.00 96.94 107 GLY A C 1
ATOM 819 O O . GLY A 1 107 ? -11.329 -11.454 -6.680 1.00 96.94 107 GLY A O 1
ATOM 820 N N . PHE A 1 108 ? -10.866 -10.034 -5.007 1.00 97.69 108 PHE A N 1
ATOM 821 C CA . PHE A 1 108 ? -9.456 -9.878 -5.366 1.00 97.69 108 PHE A CA 1
ATOM 822 C C . PHE A 1 108 ? -8.622 -11.055 -4.852 1.00 97.69 108 PHE A C 1
ATOM 824 O O . PHE A 1 108 ? -8.702 -11.431 -3.679 1.00 97.69 108 PHE A O 1
ATOM 831 N N . ASN A 1 109 ? -7.771 -11.603 -5.721 1.00 95.56 109 ASN A N 1
ATOM 832 C CA . ASN A 1 109 ? -6.871 -12.708 -5.377 1.00 95.56 109 ASN A CA 1
ATOM 833 C C . ASN A 1 109 ? -5.583 -12.233 -4.696 1.00 95.56 109 ASN A C 1
ATOM 835 O O . ASN A 1 109 ? -4.970 -12.975 -3.926 1.00 95.56 109 ASN A O 1
ATOM 839 N N . TRP A 1 110 ? -5.183 -10.992 -4.974 1.00 97.25 110 TRP A N 1
ATOM 840 C CA . TRP A 1 110 ? -3.912 -10.435 -4.544 1.00 97.25 110 TRP A CA 1
ATOM 841 C C . TRP A 1 110 ? -4.063 -9.033 -3.966 1.00 97.25 110 TRP A C 1
ATOM 843 O O . TRP A 1 110 ? -4.910 -8.242 -4.382 1.00 97.25 110 TRP A O 1
ATOM 853 N N . LEU A 1 111 ? -3.166 -8.724 -3.033 1.00 97.25 111 LEU A N 1
ATOM 854 C CA . LEU A 1 111 ? -2.831 -7.362 -2.654 1.00 97.25 111 LEU A CA 1
ATOM 855 C C . LEU A 1 111 ? -1.397 -7.072 -3.083 1.00 97.25 111 LEU A C 1
ATOM 857 O O . LEU A 1 111 ? -0.515 -7.912 -2.882 1.00 97.25 111 LEU A O 1
ATOM 861 N N . LYS A 1 112 ? -1.154 -5.869 -3.608 1.00 95.31 112 LYS A N 1
ATOM 862 C CA . LYS A 1 112 ? 0.202 -5.357 -3.850 1.00 95.31 112 LYS A CA 1
ATOM 863 C C . LYS A 1 112 ? 0.422 -4.035 -3.120 1.00 95.31 112 LYS A C 1
ATOM 865 O O . LYS A 1 112 ? -0.516 -3.279 -2.880 1.00 95.31 112 LYS A O 1
ATOM 870 N N . ILE A 1 113 ? 1.667 -3.781 -2.728 1.00 94.25 113 ILE A N 1
ATOM 871 C CA . ILE A 1 113 ? 2.075 -2.548 -2.051 1.00 94.25 113 ILE A CA 1
ATOM 872 C C . ILE A 1 113 ? 3.529 -2.231 -2.387 1.00 94.25 113 ILE A C 1
ATOM 874 O O . ILE A 1 113 ? 4.401 -3.096 -2.288 1.00 94.25 113 ILE A O 1
ATOM 878 N N . TYR A 1 114 ? 3.801 -0.971 -2.713 1.00 91.88 114 TYR A N 1
ATOM 879 C CA . TYR A 1 114 ? 5.155 -0.456 -2.873 1.00 91.88 114 TYR A CA 1
ATOM 880 C C . TYR A 1 114 ? 5.555 0.329 -1.621 1.00 91.88 114 TYR A C 1
ATOM 882 O O . TYR A 1 114 ? 4.935 1.325 -1.252 1.00 91.88 114 TYR A O 1
ATOM 890 N N . CYS A 1 115 ? 6.588 -0.137 -0.919 1.00 92.56 115 CYS A N 1
ATOM 891 C CA . CYS A 1 115 ? 7.019 0.469 0.339 1.00 92.56 115 CYS A CA 1
ATOM 892 C C . CYS A 1 115 ? 8.224 1.392 0.133 1.00 92.56 115 CYS A C 1
ATOM 894 O O . CYS A 1 115 ? 9.354 0.924 0.064 1.00 92.56 115 CYS A O 1
ATOM 896 N N . THR A 1 116 ? 7.993 2.70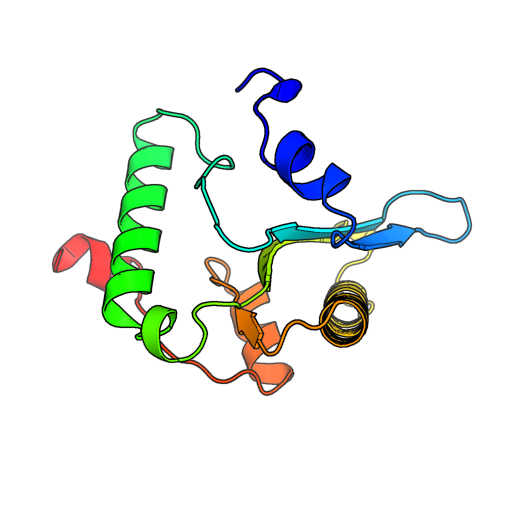5 0.142 1.00 88.88 116 THR A N 1
ATOM 897 C CA . THR A 1 116 ? 9.051 3.733 0.053 1.00 88.88 116 THR A CA 1
ATOM 898 C C . THR A 1 116 ? 9.562 4.221 1.412 1.00 88.88 116 THR A C 1
ATOM 900 O O . THR A 1 116 ? 10.543 4.963 1.481 1.00 88.88 116 THR A O 1
ATOM 903 N N . SER A 1 117 ? 8.929 3.791 2.511 1.00 87.44 117 SER A N 1
ATOM 904 C CA . SER A 1 117 ? 9.324 4.137 3.880 1.00 87.44 117 SER A CA 1
ATOM 905 C C . SER A 1 117 ? 9.880 2.931 4.640 1.00 87.44 117 SER A C 1
ATOM 907 O O . SER A 1 117 ? 9.414 1.800 4.485 1.00 87.44 117 SER A O 1
ATOM 909 N N . HIS A 1 118 ? 10.821 3.185 5.555 1.00 88.62 118 HIS A N 1
ATOM 910 C CA . HIS A 1 118 ? 11.345 2.152 6.455 1.00 88.62 118 HIS A CA 1
ATOM 911 C C . HIS A 1 118 ? 10.234 1.485 7.288 1.00 88.62 118 HIS A C 1
ATOM 913 O O . HIS A 1 118 ? 10.255 0.275 7.515 1.00 88.62 118 HIS A O 1
ATOM 919 N N . TYR A 1 119 ? 9.242 2.263 7.730 1.00 89.81 119 TYR A N 1
ATOM 920 C CA . TYR A 1 119 ? 8.171 1.782 8.602 1.00 89.81 119 TYR A CA 1
ATOM 921 C C . TYR A 1 119 ? 7.213 0.825 7.890 1.00 89.81 119 TYR A C 1
ATOM 923 O O . TYR A 1 119 ? 6.883 -0.221 8.453 1.00 89.81 119 TYR A O 1
ATOM 931 N N . SER A 1 120 ? 6.785 1.158 6.668 1.00 91.31 120 SER A N 1
ATOM 932 C CA . SER A 1 120 ? 5.904 0.289 5.882 1.00 91.31 120 SER A CA 1
ATOM 933 C C . SER A 1 120 ? 6.614 -1.004 5.486 1.00 91.31 120 SER A C 1
ATOM 935 O O . SER A 1 120 ? 6.052 -2.075 5.700 1.00 91.31 120 SER A O 1
ATOM 937 N N . ASN A 1 121 ? 7.880 -0.932 5.059 1.00 93.81 121 ASN A N 1
ATOM 938 C CA . ASN A 1 121 ? 8.677 -2.125 4.761 1.00 93.81 121 ASN A CA 1
ATOM 939 C C . ASN A 1 121 ? 8.805 -3.046 5.991 1.00 93.81 121 ASN A C 1
ATOM 941 O O . ASN A 1 121 ? 8.457 -4.227 5.947 1.00 93.81 121 ASN A O 1
ATOM 945 N N . LYS A 1 122 ? 9.202 -2.490 7.145 1.00 94.19 122 LYS A N 1
ATOM 946 C CA . LYS A 1 122 ? 9.306 -3.250 8.401 1.00 94.19 122 LYS A CA 1
ATOM 947 C C . LYS A 1 122 ? 7.979 -3.902 8.798 1.00 94.19 122 LYS A C 1
ATOM 949 O O . LYS A 1 122 ? 7.978 -5.015 9.324 1.00 94.19 122 LYS A O 1
ATOM 954 N N . LEU A 1 123 ? 6.856 -3.219 8.571 1.00 94.94 123 LEU A N 1
ATOM 955 C CA . LEU A 1 123 ? 5.532 -3.769 8.839 1.00 94.94 123 LEU A CA 1
ATOM 956 C C . LEU A 1 123 ? 5.195 -4.934 7.898 1.00 94.94 123 LEU A C 1
ATOM 958 O O . LEU A 1 123 ? 4.753 -5.966 8.395 1.00 94.94 123 LEU A O 1
ATOM 962 N N . MET A 1 124 ? 5.437 -4.805 6.589 1.00 96.12 124 MET A N 1
ATOM 963 C CA . MET A 1 124 ? 5.175 -5.875 5.614 1.00 96.12 124 MET A CA 1
ATOM 964 C C . MET A 1 124 ? 5.965 -7.142 5.950 1.00 96.12 124 MET A C 1
ATOM 966 O O . MET A 1 124 ? 5.387 -8.227 6.028 1.00 96.12 124 MET A O 1
ATOM 970 N N . LEU A 1 125 ? 7.258 -6.994 6.264 1.00 95.50 125 LEU A N 1
ATOM 971 C CA . LEU A 1 125 ? 8.110 -8.106 6.693 1.00 95.50 125 LEU A CA 1
ATOM 972 C C . LEU A 1 125 ? 7.595 -8.756 7.983 1.00 95.50 125 LEU A C 1
ATOM 974 O O . LEU A 1 125 ? 7.491 -9.978 8.064 1.00 95.50 125 LEU A O 1
ATOM 978 N N . LYS A 1 126 ? 7.211 -7.948 8.982 1.00 95.25 126 LYS A N 1
ATOM 979 C CA . LYS A 1 126 ? 6.629 -8.449 10.239 1.00 95.25 126 LYS A CA 1
ATOM 980 C C . LYS A 1 126 ? 5.334 -9.234 10.007 1.00 95.25 126 LYS A C 1
ATOM 982 O O . LYS A 1 126 ? 5.054 -10.168 10.753 1.00 95.25 126 LYS A O 1
ATOM 987 N N . LEU A 1 127 ? 4.532 -8.830 9.024 1.00 95.19 127 LEU A N 1
ATOM 988 C CA . LEU A 1 127 ? 3.259 -9.465 8.686 1.00 95.19 127 LEU A CA 1
ATOM 989 C C . LEU A 1 127 ? 3.406 -10.645 7.711 1.00 95.19 127 LEU A C 1
ATOM 991 O O . LEU A 1 127 ? 2.398 -11.250 7.363 1.00 95.19 127 LEU A O 1
ATOM 995 N N . GLY A 1 128 ? 4.628 -10.997 7.300 1.00 95.94 128 GLY A N 1
ATOM 996 C CA . GLY A 1 128 ? 4.883 -12.157 6.443 1.00 95.94 128 GLY A CA 1
ATOM 997 C C . GLY A 1 128 ? 4.521 -11.948 4.972 1.00 95.94 128 GLY A C 1
ATOM 998 O O . GLY A 1 128 ? 4.268 -12.922 4.267 1.00 95.94 128 GLY A O 1
ATOM 999 N N . TRP A 1 129 ? 4.486 -10.699 4.497 1.00 96.25 129 TRP A N 1
ATOM 1000 C CA . TRP A 1 129 ? 4.284 -10.413 3.077 1.00 96.25 129 TRP A CA 1
ATOM 1001 C C . TRP A 1 129 ? 5.445 -10.958 2.243 1.00 96.25 129 TRP A C 1
ATOM 1003 O O . TRP A 1 129 ? 6.610 -10.886 2.642 1.00 96.25 129 TRP A O 1
ATOM 1013 N N . LYS A 1 130 ? 5.128 -11.475 1.053 1.00 96.25 130 LYS A N 1
ATOM 1014 C CA . LYS A 1 130 ? 6.134 -11.937 0.096 1.00 96.25 130 LYS A CA 1
ATOM 1015 C C . LYS A 1 130 ? 6.820 -10.730 -0.547 1.00 96.25 130 LYS A C 1
ATOM 1017 O O . LYS A 1 130 ? 6.188 -9.983 -1.288 1.00 96.25 130 LYS A O 1
ATOM 1022 N N . LEU A 1 131 ? 8.117 -10.567 -0.298 1.00 96.44 131 LEU A N 1
ATOM 1023 C CA . LEU A 1 131 ? 8.942 -9.586 -1.000 1.00 96.44 131 LEU A CA 1
ATOM 1024 C C . LEU A 1 131 ? 9.203 -10.073 -2.433 1.00 96.44 131 LEU A C 1
ATOM 1026 O O . LEU A 1 131 ? 9.773 -11.148 -2.616 1.00 96.44 131 LEU A O 1
ATOM 1030 N N . LEU A 1 132 ? 8.783 -9.295 -3.432 1.00 96.44 132 LEU A N 1
ATOM 1031 C CA . LEU A 1 132 ? 9.062 -9.587 -4.845 1.00 96.44 132 LEU A CA 1
ATOM 1032 C C . LEU A 1 132 ? 10.325 -8.881 -5.338 1.00 96.44 132 LEU A C 1
ATOM 1034 O O . LEU A 1 132 ? 11.109 -9.465 -6.077 1.00 96.44 132 LEU A O 1
ATOM 1038 N N . TYR A 1 133 ? 10.530 -7.637 -4.906 1.00 95.62 133 TYR A N 1
ATOM 1039 C CA . TYR A 1 133 ? 11.655 -6.813 -5.324 1.00 95.62 133 TYR A CA 1
ATOM 1040 C C . TYR A 1 133 ? 12.010 -5.791 -4.248 1.00 95.62 133 TYR A C 1
ATOM 1042 O O . TYR A 1 133 ? 11.138 -5.298 -3.531 1.00 95.62 133 TYR A O 1
ATOM 1050 N N . SER A 1 134 ? 13.294 -5.465 -4.151 1.00 94.06 134 SER A N 1
ATOM 1051 C CA . SER A 1 134 ? 13.809 -4.400 -3.298 1.00 94.06 134 SER A CA 1
ATOM 1052 C C . SER A 1 134 ? 14.922 -3.668 -4.023 1.00 94.06 134 SER A C 1
ATOM 1054 O O . SER A 1 134 ? 15.761 -4.306 -4.654 1.00 94.06 134 SER A O 1
ATOM 1056 N N . LEU A 1 135 ? 14.942 -2.352 -3.872 1.00 92.56 135 LEU A N 1
ATOM 1057 C CA . LEU A 1 135 ? 15.935 -1.468 -4.458 1.00 92.56 135 LEU A CA 1
ATOM 1058 C C . LEU A 1 135 ? 16.239 -0.365 -3.451 1.00 92.56 135 LEU A C 1
ATOM 1060 O O . LEU A 1 135 ? 15.315 0.219 -2.876 1.00 92.56 135 LEU A O 1
ATOM 1064 N N . SER A 1 136 ? 17.517 -0.094 -3.209 1.00 91.56 136 SER A N 1
ATOM 1065 C CA . SER A 1 136 ? 17.901 1.085 -2.436 1.00 91.56 136 SER A CA 1
ATOM 1066 C C . SER A 1 136 ? 17.891 2.339 -3.316 1.00 91.56 136 SER A C 1
ATOM 1068 O O . SER A 1 136 ? 18.166 2.279 -4.513 1.00 91.56 136 SER A O 1
ATOM 1070 N N . TYR A 1 137 ? 17.619 3.504 -2.720 1.00 89.50 137 TYR A N 1
ATOM 1071 C CA . TYR A 1 137 ?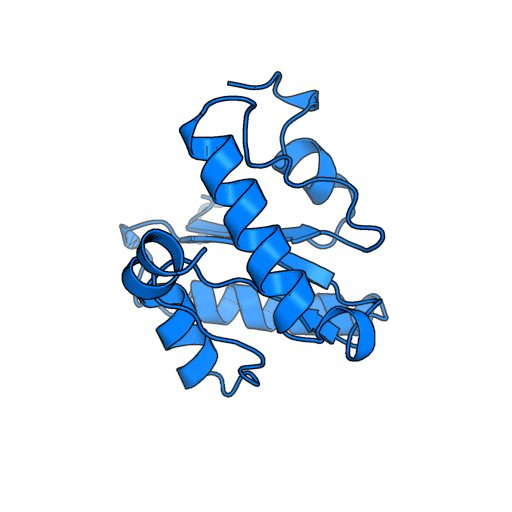 17.695 4.774 -3.453 1.00 89.50 137 TYR A CA 1
ATOM 1072 C C . TYR A 1 137 ? 19.098 5.035 -4.022 1.00 89.50 137 TYR A C 1
ATOM 1074 O O . TYR A 1 137 ? 19.220 5.594 -5.105 1.00 89.50 137 TYR A O 1
ATOM 1082 N N . GLU A 1 138 ? 20.149 4.607 -3.318 1.00 90.50 138 GLU A N 1
ATOM 1083 C CA . GLU A 1 138 ? 21.534 4.732 -3.782 1.00 90.50 138 GLU A CA 1
ATOM 1084 C C . GLU A 1 138 ? 21.792 3.890 -5.037 1.00 90.50 138 GLU A C 1
ATOM 1086 O O . GLU A 1 138 ? 22.367 4.388 -6.002 1.00 90.50 138 GLU A O 1
ATOM 1091 N N . GLU A 1 139 ? 21.331 2.636 -5.061 1.00 88.38 139 GLU A N 1
ATOM 1092 C CA . GLU A 1 139 ? 21.444 1.784 -6.250 1.00 88.38 139 GLU A CA 1
ATOM 1093 C C . GLU A 1 139 ? 20.663 2.351 -7.433 1.00 88.38 139 GLU A C 1
ATOM 1095 O O . GLU A 1 139 ? 21.166 2.276 -8.552 1.00 88.38 139 GLU A O 1
ATOM 1100 N N . TYR A 1 140 ? 19.473 2.917 -7.190 1.00 89.81 140 TYR A N 1
ATOM 1101 C CA . TYR A 1 140 ? 18.662 3.541 -8.235 1.00 89.81 140 TYR A CA 1
ATOM 1102 C C . TYR A 1 140 ? 19.381 4.743 -8.851 1.00 89.81 140 TYR A C 1
ATOM 1104 O O . TYR A 1 140 ? 19.582 4.776 -10.054 1.00 89.81 140 TYR A O 1
ATOM 1112 N N . ILE A 1 141 ? 19.849 5.686 -8.029 1.00 87.75 141 ILE A N 1
ATOM 1113 C CA . ILE A 1 141 ? 20.492 6.920 -8.512 1.00 87.75 141 ILE A CA 1
ATOM 1114 C C . ILE A 1 141 ? 21.825 6.642 -9.223 1.00 87.75 141 ILE A C 1
ATOM 1116 O O . ILE A 1 141 ? 22.201 7.379 -10.130 1.00 87.75 141 ILE A O 1
ATOM 1120 N N . ASN A 1 142 ? 22.568 5.614 -8.799 1.00 85.44 142 ASN A N 1
ATOM 1121 C CA . ASN A 1 142 ? 23.909 5.352 -9.326 1.00 85.44 142 ASN A CA 1
ATOM 1122 C C . ASN A 1 142 ? 23.938 4.423 -10.552 1.00 85.44 142 ASN A C 1
ATOM 1124 O O . ASN A 1 142 ? 24.957 4.395 -11.242 1.00 85.44 142 ASN A O 1
ATOM 1128 N N . ASN A 1 143 ? 22.888 3.631 -10.802 1.00 73.94 143 ASN A N 1
ATOM 1129 C CA . ASN A 1 143 ? 22.915 2.562 -11.815 1.00 73.94 143 ASN A CA 1
ATOM 1130 C C . ASN A 1 143 ? 21.729 2.575 -12.793 1.00 73.94 143 ASN A C 1
ATOM 1132 O O . ASN A 1 143 ? 21.627 1.659 -13.615 1.00 73.94 143 ASN A O 1
ATOM 1136 N N . VAL A 1 144 ? 20.841 3.564 -12.695 1.00 67.88 144 VAL A N 1
ATOM 1137 C CA . VAL A 1 144 ? 19.689 3.775 -13.584 1.00 67.88 144 VAL A CA 1
ATOM 1138 C C . VAL A 1 144 ? 19.776 5.182 -14.148 1.00 67.88 144 VAL A C 1
ATOM 1140 O O . VAL A 1 144 ? 19.634 5.302 -15.383 1.00 67.88 144 VAL A O 1
#

Solvent-accessible surface area (backbone atoms only — not comparable to full-atom values): 8674 Å² total; per-residue (Å²): 130,75,58,70,82,65,26,42,65,55,64,24,50,81,72,70,60,41,44,76,39,62,50,101,85,67,48,81,43,28,42,32,42,27,41,57,63,81,76,86,68,74,45,84,45,59,96,46,76,69,33,46,54,50,52,52,51,51,52,56,48,48,73,70,30,49,45,64,79,76,41,69,61,25,37,29,49,77,42,78,50,63,38,79,95,47,57,96,71,52,52,71,60,49,48,49,53,52,41,54,51,50,37,52,76,72,69,36,90,36,77,43,71,83,64,91,44,75,66,56,41,53,48,40,58,74,71,67,54,83,83,69,68,86,81,54,72,66,58,48,75,74,75,110

Organism: NCBI:txid156445

Sequence (144 aa):
IPPADESLSASVIPQGHSILAEDEFGHVIGVCLNDQPPQQHPSIYTNTDDDTKFQELFLYMEERSGVMDLAPDALEVRIMAVDPGWRQKGVATGLLKTTEQTAKLSGFNWLKIYCTSHYSNKLMLKLGWKLLYSLSYEEYINNV

Nearest PDB structures (foldseek):
  5gi6-assembly1_A  TM=8.440E-01  e=1.346E-07  Drosophila melanogaster
  2vbq-assembly1_A  TM=7.915E-01  e=8.550E-05  Salmonella enterica
  1s5k-assembly1_B  TM=7.909E-01  e=2.092E-04  Salmonella enterica subsp. enterica serovar Enteritidis
  4f0y-assembly1_B  TM=6.332E-01  e=5.128E-05  Acinetobacter haemolyticus
  6tdh-assembly1_A-2  TM=7.932E-01  e=1.034E-03  Aspergillus fumigatus Af293

InterPro domains:
  IPR000182 GNAT domain [PF00583] (14-129)
  IPR016181 Acyl-CoA N-acyltransferase [SSF55729] (14-137)

Foldseek 3Di:
DDDPCLALCVQQVVVVLKDFDADPVRDTFKIWGKAWPPPPDPRNADPDPVSVVVVVVVVVCCVQLCCCVVFVGATERNDIDGHPVCPPVCPSVVRVVSSVVSCVVVPGPHYDYDDPDPVVVVVCVVVPHDDRDDDDPVCVVPPD

Radius of gyration: 15.56 Å; Cα contacts (8 Å, |Δi|>4): 177; chains: 1; bounding box: 40×34×34 Å

Secondary structure (DSSP, 8-state):
---GGGSHHHHHGGGT--EEEE-TTS-EEEEEEEEPSS----TTS-SSHHHHHHHHHHHHHHHHHTHHHH-TTPEEEEEEEE-GGGTTTTHHHHHHHHHHHHHHHTT-S-EEE---SHHHHHHHHHTT--------HHHHHHH-

Mean predicted aligned error: 4.77 Å